Protein AF-A0A924CQG3-F1 (afdb_monomer_lite)

pLDDT: mean 84.17, std 10.49, range [43.41, 93.88]

Structure (mmCIF, N/CA/C/O backbone):
data_AF-A0A924CQG3-F1
#
_entry.id   AF-A0A924CQG3-F1
#
loop_
_atom_site.group_PDB
_atom_site.id
_atom_site.type_symbol
_atom_site.label_atom_id
_atom_site.label_alt_id
_atom_site.label_comp_id
_atom_site.label_asym_id
_atom_site.label_entity_id
_atom_site.label_seq_id
_atom_site.pdbx_PDB_ins_code
_atom_site.Cartn_x
_atom_site.Cartn_y
_atom_site.Cartn_z
_atom_site.occupancy
_atom_site.B_iso_or_equiv
_atom_site.auth_seq_id
_atom_site.auth_comp_id
_atom_site.auth_asym_id
_atom_site.auth_atom_id
_atom_site.pdbx_PDB_model_num
ATOM 1 N N . MET A 1 1 ? -28.467 -13.236 21.587 1.00 83.81 1 MET A N 1
ATOM 2 C CA . MET A 1 1 ? -27.444 -12.351 20.983 1.00 83.81 1 MET A CA 1
ATOM 3 C C . MET A 1 1 ? -27.193 -12.785 19.550 1.00 83.81 1 MET A C 1
ATOM 5 O O . MET A 1 1 ? -27.121 -13.988 19.314 1.00 83.81 1 MET A O 1
ATOM 9 N N . ARG A 1 2 ? -27.100 -11.845 18.598 1.00 92.31 2 ARG A N 1
ATOM 10 C CA . ARG A 1 2 ? -26.815 -12.171 17.189 1.00 92.31 2 ARG A CA 1
ATOM 11 C C . ARG A 1 2 ? -25.398 -12.755 17.022 1.00 92.31 2 ARG A C 1
ATOM 13 O O . ARG A 1 2 ? -24.483 -12.271 17.689 1.00 92.31 2 ARG A O 1
ATOM 20 N N . PRO A 1 3 ? -25.168 -13.704 16.088 1.00 89.19 3 PRO A N 1
ATOM 21 C CA . PRO A 1 3 ? -23.850 -14.321 15.887 1.00 89.19 3 PRO A CA 1
ATOM 22 C C . PRO A 1 3 ? -22.728 -13.323 15.577 1.00 89.19 3 PRO A C 1
ATOM 24 O O . PRO A 1 3 ? -21.630 -13.453 16.104 1.00 89.19 3 PRO A O 1
ATOM 27 N N . LYS A 1 4 ? -23.011 -12.288 14.773 1.00 91.25 4 LYS A N 1
ATOM 28 C CA . LYS A 1 4 ? -22.031 -11.238 14.438 1.00 91.25 4 LYS A CA 1
ATOM 29 C C . LYS A 1 4 ? -21.617 -10.411 15.661 1.00 91.25 4 LYS A C 1
ATOM 31 O O . LYS A 1 4 ? -20.438 -10.132 15.833 1.00 91.25 4 LYS A O 1
ATOM 36 N N . VAL A 1 5 ? -22.580 -10.073 16.523 1.00 91.00 5 VAL A N 1
ATOM 37 C CA . VAL A 1 5 ? -22.341 -9.325 17.769 1.00 91.00 5 VAL A CA 1
ATOM 38 C C . VAL A 1 5 ? -21.533 -10.173 18.748 1.00 91.00 5 VAL A C 1
ATOM 40 O O . VAL A 1 5 ? -20.594 -9.676 19.357 1.00 91.00 5 VAL A O 1
ATOM 43 N N . PHE A 1 6 ? -21.858 -11.464 18.862 1.00 91.88 6 PHE A N 1
ATOM 44 C CA . PHE A 1 6 ? -21.128 -12.385 19.730 1.00 91.88 6 PHE A CA 1
ATOM 45 C C . PHE A 1 6 ? -19.679 -12.592 19.268 1.00 91.88 6 PHE A C 1
ATOM 47 O O . PHE A 1 6 ? -18.765 -12.443 20.071 1.00 91.88 6 PHE A O 1
ATOM 54 N N . ALA A 1 7 ? -19.457 -12.834 17.972 1.00 91.31 7 ALA A N 1
ATOM 55 C CA . ALA A 1 7 ? -18.110 -12.963 17.413 1.00 91.31 7 ALA A CA 1
ATOM 56 C C . ALA A 1 7 ? -17.271 -11.694 17.647 1.00 91.31 7 ALA A C 1
ATOM 58 O O . ALA A 1 7 ? -16.108 -11.779 18.041 1.00 91.31 7 ALA A O 1
ATOM 59 N N . LYS A 1 8 ? -17.874 -10.507 17.475 1.00 92.31 8 LYS A N 1
ATOM 60 C CA . LYS A 1 8 ? -17.199 -9.239 17.775 1.00 92.31 8 LYS A CA 1
ATOM 61 C C . LYS A 1 8 ? -16.905 -9.081 19.267 1.00 92.31 8 LYS A C 1
ATOM 63 O O . LYS A 1 8 ? -15.821 -8.639 19.630 1.00 92.31 8 LYS A O 1
ATOM 68 N N . LEU A 1 9 ? -17.840 -9.453 20.139 1.00 92.56 9 LEU A N 1
ATOM 69 C CA . LEU A 1 9 ? -17.634 -9.426 21.586 1.00 92.56 9 LEU A CA 1
ATOM 70 C C . LEU A 1 9 ? -16.448 -10.311 21.993 1.00 92.56 9 LEU A C 1
ATOM 72 O O . LEU A 1 9 ? -15.605 -9.862 22.762 1.00 92.56 9 LEU A O 1
ATOM 76 N N . GLU A 1 10 ? -16.338 -11.527 21.458 1.00 93.06 10 GLU A N 1
ATOM 77 C CA . GLU A 1 10 ? -15.193 -12.409 21.722 1.00 93.06 10 GLU A CA 1
ATOM 78 C C . GLU A 1 10 ? -13.864 -11.792 21.261 1.00 93.06 10 GLU A C 1
ATOM 80 O O . GLU A 1 10 ? -12.894 -11.789 22.023 1.00 93.06 10 GLU A O 1
ATOM 85 N N . GLU A 1 11 ? -13.832 -11.208 20.058 1.00 92.69 11 GLU A N 1
ATOM 86 C CA . GLU A 1 11 ? -12.664 -10.491 19.528 1.00 92.69 11 GLU A CA 1
ATOM 87 C C . GLU A 1 11 ? -12.242 -9.343 20.463 1.00 92.69 11 GLU A C 1
ATOM 89 O O . GLU A 1 11 ? -11.073 -9.226 20.840 1.00 92.69 11 GLU A O 1
ATOM 94 N N . LEU A 1 12 ? -13.201 -8.520 20.892 1.00 91.94 12 LEU A N 1
ATOM 95 C CA . LEU A 1 12 ? -12.948 -7.378 21.768 1.00 91.94 12 LEU A CA 1
ATOM 96 C C . LEU A 1 12 ? -12.507 -7.818 23.167 1.00 91.94 12 LEU A C 1
ATOM 98 O O . LEU A 1 12 ? -11.634 -7.187 23.754 1.00 91.94 12 LEU A O 1
ATOM 102 N N . ILE A 1 13 ? -13.031 -8.920 23.705 1.00 92.75 13 ILE A N 1
ATOM 103 C CA . ILE A 1 13 ? -12.566 -9.472 24.986 1.00 92.75 13 ILE A CA 1
ATOM 104 C C . ILE A 1 13 ? -11.106 -9.933 24.889 1.00 92.75 13 ILE A C 1
ATOM 106 O O . ILE A 1 13 ? -10.335 -9.725 25.830 1.00 92.75 13 ILE A O 1
ATOM 110 N N . GLN A 1 14 ? -10.694 -10.529 23.768 1.00 91.06 14 GLN A N 1
ATOM 111 C CA . GLN A 1 14 ? -9.291 -10.888 23.551 1.00 91.06 14 GLN A CA 1
ATOM 112 C C . GLN A 1 14 ? -8.402 -9.643 23.442 1.00 91.06 14 GLN A C 1
ATOM 114 O O . GLN A 1 14 ? -7.380 -9.563 24.123 1.00 91.06 14 GLN A O 1
ATOM 119 N N . GLN A 1 15 ? -8.815 -8.641 22.662 1.00 87.25 15 GLN A N 1
ATOM 120 C CA . GLN A 1 15 ? -8.089 -7.372 22.533 1.00 87.25 15 GLN A CA 1
ATOM 121 C C . GLN A 1 15 ? -7.980 -6.635 23.871 1.00 87.25 15 GLN A C 1
ATOM 123 O O . GLN A 1 15 ? -6.901 -6.160 24.224 1.00 87.25 15 GLN A O 1
ATOM 128 N N . LYS A 1 16 ? -9.057 -6.629 24.665 1.00 89.44 16 LYS A N 1
ATOM 129 C CA . LYS A 1 16 ? -9.077 -6.091 26.028 1.00 89.44 16 LYS A CA 1
ATOM 130 C C . LYS A 1 16 ? -7.994 -6.735 26.893 1.00 89.44 16 LYS A C 1
ATOM 132 O O . LYS A 1 16 ? -7.266 -6.026 27.579 1.00 89.44 16 LYS A O 1
ATOM 137 N N . ARG A 1 17 ? -7.860 -8.066 26.852 1.00 88.25 17 ARG A N 1
ATOM 138 C CA . ARG A 1 17 ? -6.835 -8.794 27.624 1.00 88.25 17 ARG A CA 1
ATOM 139 C C . ARG A 1 17 ? -5.414 -8.472 27.170 1.00 88.25 17 ARG A C 1
ATOM 141 O O . ARG A 1 17 ? -4.526 -8.410 28.009 1.00 88.25 17 ARG A O 1
ATOM 148 N N . LEU A 1 18 ? -5.207 -8.277 25.870 1.00 85.94 18 LEU A N 1
ATOM 149 C CA . LEU A 1 18 ? -3.892 -7.970 25.305 1.00 85.94 18 LEU A CA 1
ATOM 150 C C . LEU A 1 18 ? -3.448 -6.532 25.596 1.00 85.94 18 LEU A C 1
ATOM 152 O O . LEU A 1 18 ? -2.275 -6.303 25.869 1.00 85.94 18 LEU A O 1
ATOM 156 N N . MET A 1 19 ? -4.376 -5.577 25.533 1.00 83.06 19 MET A N 1
ATOM 157 C CA . MET A 1 19 ? -4.071 -4.143 25.613 1.00 83.06 19 MET A CA 1
ATOM 158 C C . MET A 1 19 ? -4.431 -3.504 26.962 1.00 83.06 19 MET A C 1
ATOM 160 O O . MET A 1 19 ? -4.136 -2.335 27.183 1.00 83.06 19 MET A O 1
ATOM 164 N N . GLY A 1 20 ? -5.039 -4.256 27.885 1.00 83.12 20 GLY A N 1
ATOM 165 C CA . GLY A 1 20 ? -5.374 -3.773 29.228 1.00 83.12 20 GLY A CA 1
ATOM 166 C C . GLY A 1 20 ? -6.547 -2.786 29.276 1.00 83.12 20 GLY A C 1
ATOM 167 O O . GLY A 1 20 ? -6.631 -1.996 30.215 1.00 83.12 20 GLY A O 1
ATOM 168 N N . HIS A 1 21 ? -7.445 -2.819 28.287 1.00 87.00 21 HIS A N 1
ATOM 169 C CA . HIS A 1 21 ? -8.618 -1.937 28.232 1.00 87.00 21 HIS A CA 1
ATOM 170 C C . HIS A 1 21 ? -9.632 -2.224 29.348 1.00 87.00 21 HIS A C 1
ATOM 172 O O . HIS A 1 21 ? -9.712 -3.339 29.880 1.00 87.00 21 HIS A O 1
ATOM 178 N N . ARG A 1 22 ? -10.462 -1.231 29.686 1.00 89.56 22 ARG A N 1
ATOM 179 C CA . ARG A 1 22 ? -11.573 -1.403 30.637 1.00 89.56 22 ARG A CA 1
ATOM 180 C C . ARG A 1 22 ? -12.811 -2.008 29.971 1.00 89.56 22 ARG A C 1
ATOM 182 O O . ARG A 1 22 ? -12.894 -2.150 28.755 1.00 89.56 22 ARG A O 1
ATOM 189 N N . ASP A 1 23 ? -13.795 -2.390 30.781 1.00 91.50 23 ASP A N 1
ATOM 190 C CA . ASP A 1 23 ? -15.058 -2.962 30.293 1.00 91.50 23 ASP A CA 1
ATOM 191 C C . ASP A 1 23 ? -15.853 -1.980 29.423 1.00 91.50 23 ASP A C 1
ATOM 193 O O . ASP A 1 23 ? -16.439 -2.380 28.415 1.00 91.50 23 ASP A O 1
ATOM 197 N N . GLY A 1 24 ? -15.812 -0.687 29.760 1.00 89.88 24 GLY A N 1
ATOM 198 C CA . GLY A 1 24 ? -16.448 0.371 28.975 1.00 89.88 24 GLY A CA 1
ATOM 199 C C . GLY A 1 24 ? -15.943 0.460 27.540 1.00 89.88 24 GLY A C 1
ATOM 200 O O . GLY A 1 24 ? -16.718 0.777 26.646 1.00 89.88 24 GLY A O 1
ATOM 201 N N . TRP A 1 25 ? -14.684 0.097 27.283 1.00 92.00 25 TRP A N 1
ATOM 202 C CA . TRP A 1 25 ? -14.139 0.041 25.928 1.00 92.00 25 TRP A CA 1
ATOM 203 C C . TRP A 1 25 ? -14.834 -1.007 25.059 1.00 92.00 25 TRP A C 1
ATOM 205 O O . TRP A 1 25 ? -15.243 -0.714 23.939 1.00 92.00 25 TRP A O 1
ATOM 215 N N . VAL A 1 26 ? -15.035 -2.215 25.596 1.00 92.00 26 VAL A N 1
ATOM 216 C CA . VAL A 1 26 ? -15.729 -3.301 24.885 1.00 92.00 26 VAL A CA 1
ATOM 217 C C . VAL A 1 26 ? -17.169 -2.895 24.575 1.00 92.00 26 VAL A C 1
ATOM 219 O O . VAL A 1 26 ? -17.649 -3.094 23.459 1.00 92.00 26 VAL A O 1
ATOM 222 N N . TYR A 1 27 ? -17.843 -2.282 25.551 1.00 93.44 27 TYR A N 1
ATOM 223 C CA . TYR A 1 27 ? -19.188 -1.739 25.382 1.00 93.44 27 TYR A CA 1
ATOM 224 C C . TYR A 1 27 ? -19.243 -0.642 24.309 1.00 93.44 27 TYR A C 1
ATOM 226 O O . TYR A 1 27 ? -20.064 -0.723 23.397 1.00 93.44 27 TYR A O 1
ATOM 234 N N . GLY A 1 28 ? -18.348 0.344 24.375 1.00 90.50 28 GLY A N 1
ATOM 235 C CA . GLY A 1 28 ? -18.304 1.463 23.439 1.00 90.50 28 GLY A CA 1
ATOM 236 C C . GLY A 1 28 ? -18.015 1.043 22.000 1.00 90.50 28 GLY A C 1
ATOM 237 O O . GLY A 1 28 ? -18.691 1.501 21.079 1.00 90.50 28 GLY A O 1
ATOM 238 N N . MET A 1 29 ? -17.081 0.108 21.805 1.00 90.12 29 MET A N 1
ATOM 239 C CA . MET A 1 29 ? -16.778 -0.461 20.489 1.00 90.12 29 MET A CA 1
ATOM 240 C C . MET A 1 29 ? -17.981 -1.207 19.899 1.00 90.12 29 MET A C 1
ATOM 242 O O . MET A 1 29 ? -18.315 -1.001 18.734 1.00 90.12 29 MET A O 1
ATOM 246 N N . LEU A 1 30 ? -18.682 -2.023 20.697 1.00 91.81 30 LEU A N 1
AT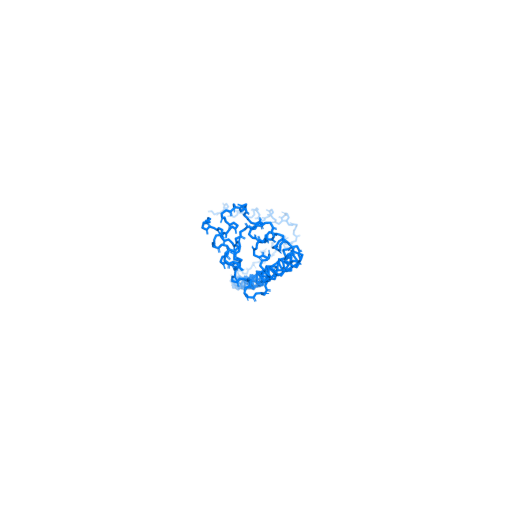OM 247 C CA . LEU A 1 30 ? -19.876 -2.737 20.226 1.00 91.81 30 LEU A CA 1
ATOM 248 C C . LEU A 1 30 ? -21.045 -1.802 19.930 1.00 91.81 30 LEU A C 1
ATOM 250 O O . LEU A 1 30 ? -21.735 -2.005 18.937 1.00 91.81 30 LEU A O 1
ATOM 254 N N . LYS A 1 31 ? -21.248 -0.776 20.759 1.00 90.69 31 LYS A N 1
ATOM 255 C CA . LYS A 1 31 ? -22.279 0.249 20.561 1.00 90.69 31 LYS A CA 1
ATOM 256 C C . LYS A 1 31 ? -22.020 1.092 19.308 1.00 90.69 31 LYS A C 1
ATOM 258 O O . LYS A 1 31 ? -22.967 1.512 18.654 1.00 90.69 31 LYS A O 1
ATOM 263 N N . GLY A 1 32 ? -20.753 1.350 18.977 1.00 85.88 32 GLY A N 1
ATOM 264 C CA . GLY A 1 32 ? -20.372 2.089 17.772 1.00 85.88 32 GLY A CA 1
ATOM 265 C C . GLY A 1 32 ? -20.568 1.302 16.472 1.00 85.88 32 GLY A C 1
ATOM 266 O O . GLY A 1 32 ? -20.791 1.908 15.428 1.00 85.88 32 GLY A O 1
ATOM 267 N N . GLU A 1 33 ? -20.491 -0.030 16.527 1.00 88.69 33 GLU A N 1
ATOM 268 C CA . GLU A 1 33 ? -20.594 -0.905 15.350 1.00 88.69 33 GLU A CA 1
ATOM 269 C C . GLU A 1 33 ? -21.996 -1.517 15.170 1.00 88.69 33 GLU A C 1
ATOM 271 O O . GLU A 1 33 ? -22.413 -1.794 14.045 1.00 88.69 33 GLU A O 1
ATOM 276 N N . PHE A 1 34 ? -22.748 -1.706 16.258 1.00 90.50 34 PHE A N 1
ATOM 277 C CA . PHE A 1 34 ? -24.060 -2.349 16.246 1.00 90.50 34 PHE A CA 1
ATOM 278 C C . PHE A 1 34 ? -25.092 -1.569 17.064 1.00 90.50 34 PHE A C 1
ATOM 280 O O . PHE A 1 34 ? -24.840 -1.159 18.194 1.00 90.50 34 PHE A O 1
ATOM 287 N N . GLU A 1 35 ? -26.321 -1.491 16.552 1.00 90.50 35 GLU A N 1
ATOM 288 C CA . GLU A 1 35 ? -27.487 -1.154 17.374 1.00 90.50 35 GLU A CA 1
ATOM 289 C C . GLU A 1 35 ? -27.811 -2.346 18.289 1.00 90.50 35 GLU A C 1
ATOM 291 O O . GLU A 1 35 ? -28.389 -3.346 17.848 1.00 90.50 35 GLU A O 1
ATOM 296 N N . LEU A 1 36 ? -27.358 -2.283 19.545 1.00 90.06 36 LEU A N 1
ATOM 297 C CA . LEU A 1 36 ? -27.493 -3.361 20.527 1.00 90.06 36 LEU A CA 1
ATOM 298 C C . LEU A 1 36 ? -28.906 -3.407 21.122 1.00 90.06 36 LEU A C 1
ATOM 300 O O . LEU A 1 36 ? -29.421 -2.415 21.633 1.00 90.06 36 LEU A O 1
ATOM 304 N N . THR A 1 37 ? -29.515 -4.591 21.115 1.00 91.50 37 THR A N 1
ATOM 305 C CA . THR A 1 37 ? -30.799 -4.842 21.794 1.00 91.50 37 THR A CA 1
ATOM 306 C C . THR A 1 37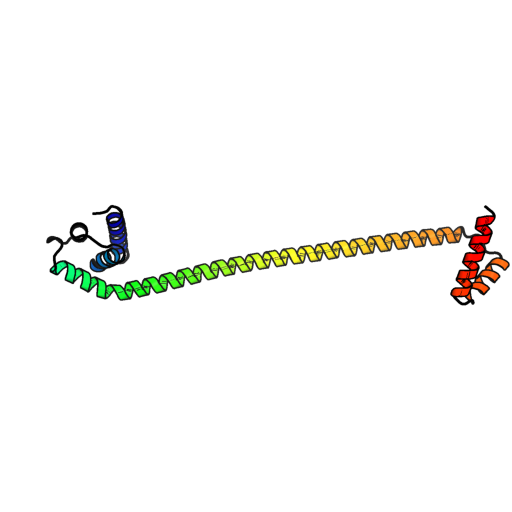 ? -30.611 -5.065 23.301 1.00 91.50 37 THR A C 1
ATOM 308 O O . THR A 1 37 ? -29.517 -5.394 23.759 1.00 91.50 37 THR A O 1
ATOM 311 N N . SER A 1 38 ? -31.682 -4.949 24.096 1.00 88.31 38 SER A N 1
ATOM 312 C CA . SER A 1 38 ? -31.621 -5.163 25.557 1.00 88.31 38 SER A CA 1
ATOM 313 C C . SER A 1 38 ? -31.105 -6.562 25.947 1.00 88.31 38 SER A C 1
ATOM 315 O O . SER A 1 38 ? -30.307 -6.701 26.879 1.00 88.31 38 SER A O 1
ATOM 317 N N . ASP A 1 39 ? -31.468 -7.594 25.181 1.00 89.62 39 ASP A N 1
ATOM 318 C CA . ASP A 1 39 ? -30.971 -8.963 25.378 1.00 89.62 39 ASP A CA 1
ATOM 319 C C . ASP A 1 39 ? -29.470 -9.083 25.085 1.00 89.62 39 ASP A C 1
ATOM 321 O O . ASP A 1 39 ? -28.743 -9.831 25.745 1.00 89.62 39 ASP A O 1
ATOM 325 N N . GLU A 1 40 ? -28.983 -8.343 24.087 1.00 91.19 40 GLU A N 1
ATOM 326 C CA . GLU A 1 40 ? -27.567 -8.305 23.721 1.00 91.19 40 GLU A CA 1
ATOM 327 C C . GLU A 1 40 ? -26.744 -7.546 24.751 1.00 91.19 40 GLU A C 1
ATOM 329 O O . GLU A 1 40 ? -25.676 -8.020 25.133 1.00 91.19 40 GLU A O 1
ATOM 334 N N . LEU A 1 41 ? -27.272 -6.436 25.265 1.00 92.00 41 LEU A N 1
ATOM 335 C CA . LEU A 1 41 ? -26.679 -5.717 26.384 1.00 92.00 41 LEU A CA 1
ATOM 336 C C . LEU A 1 41 ? -26.594 -6.631 27.605 1.00 92.00 41 LEU A C 1
ATOM 338 O O . LEU A 1 41 ? -25.516 -6.798 28.161 1.00 92.00 41 LEU A O 1
ATOM 342 N N . THR A 1 42 ? -27.674 -7.333 27.949 1.00 90.75 42 THR A N 1
ATOM 343 C CA . THR A 1 42 ? -27.691 -8.300 29.057 1.00 90.75 42 THR A CA 1
ATOM 344 C C . THR A 1 42 ? -26.665 -9.425 28.874 1.00 90.75 42 THR A C 1
ATOM 346 O O . THR A 1 42 ? -26.016 -9.840 29.837 1.00 90.75 42 THR A O 1
ATOM 349 N N . GLY A 1 43 ? -26.484 -9.918 27.646 1.00 90.25 43 GLY A N 1
ATOM 350 C CA . GLY A 1 43 ? -25.437 -10.888 27.319 1.00 90.25 43 GLY A CA 1
ATOM 351 C C . GLY A 1 43 ? -24.028 -10.316 27.493 1.00 90.25 43 GLY A C 1
ATOM 352 O O . GLY A 1 43 ? -23.179 -10.960 28.106 1.00 90.25 43 GLY A O 1
ATOM 353 N N . LEU A 1 44 ? -23.800 -9.087 27.027 1.00 93.06 44 LEU A N 1
ATOM 354 C CA . LEU A 1 44 ? -22.531 -8.375 27.154 1.00 93.06 44 LEU A CA 1
ATOM 355 C C . LEU A 1 44 ? -22.116 -8.211 28.618 1.00 93.06 44 LEU A C 1
ATOM 357 O O . LEU A 1 44 ? -21.022 -8.628 28.990 1.00 93.06 44 LEU A O 1
ATOM 361 N N . VAL A 1 45 ? -22.990 -7.682 29.477 1.00 93.56 45 VAL A N 1
ATOM 362 C CA . VAL A 1 45 ? -22.647 -7.471 30.896 1.00 93.56 45 VAL A CA 1
ATOM 363 C C . VAL A 1 45 ? -22.361 -8.775 31.632 1.00 93.56 45 VAL A C 1
ATOM 365 O O . VAL A 1 45 ? -21.482 -8.799 32.491 1.00 93.56 45 VAL A O 1
ATOM 368 N N . LYS A 1 46 ? -23.042 -9.872 31.277 1.00 91.19 46 LYS A N 1
ATOM 369 C CA . LYS A 1 46 ? -22.730 -11.201 31.824 1.00 91.19 46 LYS A CA 1
ATOM 370 C C . LYS A 1 46 ? -21.319 -11.649 31.444 1.00 91.19 46 LYS A C 1
ATOM 372 O O . LYS A 1 46 ? -20.592 -12.121 32.311 1.00 91.19 46 LYS A O 1
ATOM 377 N N . VAL A 1 47 ? -20.923 -11.469 30.181 1.00 91.06 47 VAL A N 1
ATOM 378 C CA . VAL A 1 47 ? -19.567 -11.799 29.700 1.00 91.06 47 VAL A CA 1
ATOM 379 C C . VAL A 1 47 ? -18.506 -10.916 30.366 1.00 91.06 47 VAL A C 1
ATOM 381 O O . VAL A 1 47 ? -17.428 -11.402 30.700 1.00 91.06 47 VAL A O 1
ATOM 384 N N . LEU A 1 48 ? -18.826 -9.647 30.623 1.00 89.38 48 LEU A N 1
ATOM 385 C CA . LEU A 1 48 ? -17.958 -8.711 31.348 1.00 89.38 48 LEU A CA 1
ATOM 386 C C . LEU A 1 48 ? -17.935 -8.958 32.874 1.00 89.38 48 LEU A C 1
ATOM 388 O O . LEU A 1 48 ? -17.141 -8.347 33.580 1.00 89.38 48 LEU A O 1
ATOM 392 N N . GLY A 1 49 ? -18.763 -9.871 33.399 1.00 90.19 49 GLY A N 1
ATOM 393 C CA . GLY A 1 49 ? -18.746 -10.293 34.806 1.00 90.19 49 GLY A CA 1
ATOM 394 C C . GLY A 1 49 ? -19.674 -9.515 35.749 1.00 90.19 49 GLY A C 1
ATOM 395 O O . GLY A 1 49 ? -19.593 -9.684 36.969 1.00 90.19 49 GLY A O 1
ATOM 396 N N . PHE A 1 50 ? -20.585 -8.689 35.229 1.00 90.50 50 PHE A 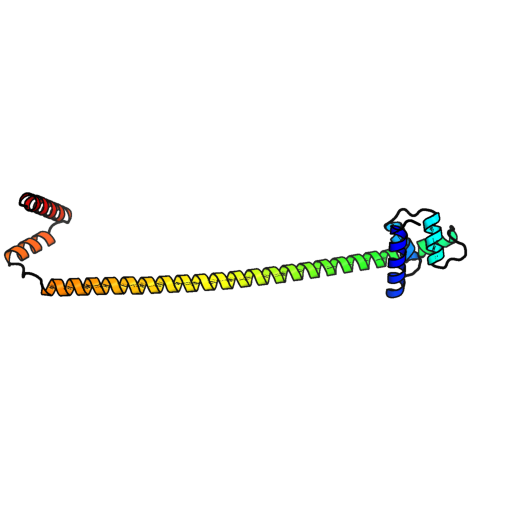N 1
ATOM 397 C CA . PHE A 1 50 ? -21.556 -7.959 36.047 1.00 90.50 50 PHE A CA 1
ATOM 398 C C . PHE A 1 50 ? -22.681 -8.883 36.532 1.00 90.50 50 PHE A C 1
ATOM 400 O O . PHE A 1 50 ? -23.446 -9.446 35.748 1.00 90.50 50 PHE A O 1
ATOM 407 N N . LYS A 1 51 ? -22.821 -9.002 37.857 1.00 85.25 51 LYS A N 1
ATOM 408 C CA . LYS A 1 51 ? -23.770 -9.931 38.502 1.00 85.25 51 LYS A CA 1
ATOM 409 C C . LYS A 1 51 ? -25.237 -9.495 38.421 1.00 85.25 51 LYS A C 1
ATOM 411 O O . LYS A 1 51 ? -26.119 -10.343 38.442 1.00 85.25 51 LYS A O 1
ATOM 416 N N . LEU A 1 52 ? -25.494 -8.189 38.341 1.00 81.88 52 LEU A N 1
ATOM 417 C CA . LEU A 1 52 ? -26.842 -7.603 38.385 1.00 81.88 52 LEU A CA 1
ATOM 418 C C . LEU A 1 52 ? -27.494 -7.450 36.999 1.00 81.88 52 LEU A C 1
ATOM 420 O O . LEU A 1 52 ? -28.566 -6.859 36.893 1.00 81.88 52 LEU A O 1
ATOM 424 N N . GLY A 1 53 ? -26.860 -7.963 35.940 1.00 86.50 53 GLY A N 1
ATOM 425 C CA . GLY A 1 53 ? -27.345 -7.801 34.569 1.00 86.50 53 GLY A CA 1
ATOM 426 C C . GLY A 1 53 ? -27.310 -6.347 34.086 1.00 86.50 53 GLY A C 1
ATOM 427 O O . GLY A 1 53 ? -26.635 -5.499 34.672 1.00 86.50 53 GLY A O 1
ATOM 428 N N . TRP A 1 54 ? -28.010 -6.072 32.983 1.00 92.44 54 TRP A N 1
ATOM 429 C CA . TRP A 1 54 ? -28.058 -4.733 32.396 1.00 92.44 54 TRP A CA 1
ATOM 430 C C . TRP A 1 54 ? -29.002 -3.837 33.198 1.00 92.44 54 TRP A C 1
ATOM 432 O O . TRP A 1 54 ? -30.176 -4.158 33.369 1.00 92.44 54 TRP A O 1
ATOM 442 N N . ASN A 1 55 ? -28.484 -2.719 33.702 1.00 92.00 55 ASN A N 1
ATOM 443 C CA . ASN A 1 55 ? -29.245 -1.700 34.419 1.00 92.00 55 ASN A CA 1
ATOM 444 C C . ASN A 1 55 ? -28.565 -0.330 34.268 1.00 92.00 55 ASN A C 1
ATOM 446 O O . ASN A 1 55 ? -27.408 -0.252 33.854 1.00 92.00 55 ASN A O 1
ATOM 450 N N . SER A 1 56 ? -29.268 0.739 34.650 1.00 90.44 56 SER A N 1
ATOM 451 C CA . SER A 1 56 ? -28.792 2.124 34.511 1.00 90.44 56 SER A CA 1
ATOM 452 C C . SER A 1 56 ? -27.477 2.407 35.246 1.00 90.44 56 SER A C 1
ATOM 454 O O . SER A 1 56 ? -26.680 3.225 34.795 1.00 90.44 56 SER A O 1
ATOM 456 N N . GLY A 1 57 ? -27.217 1.719 36.362 1.00 91.31 57 GLY A N 1
ATOM 457 C CA . GLY A 1 57 ? -25.952 1.833 37.085 1.00 91.31 57 GLY A CA 1
ATOM 458 C C . GLY A 1 57 ? -24.785 1.264 36.282 1.00 91.31 57 GLY A C 1
ATOM 459 O O . GLY A 1 57 ? -23.742 1.905 36.169 1.00 91.31 57 GLY A O 1
ATOM 460 N N . VAL A 1 58 ? -24.967 0.084 35.685 1.00 91.75 58 VAL A N 1
ATOM 461 C CA . VAL A 1 58 ? -23.933 -0.539 34.852 1.00 91.75 58 VAL A CA 1
ATOM 462 C C . VAL A 1 58 ? -23.724 0.226 33.549 1.00 91.75 58 VAL A C 1
ATOM 464 O O . VAL A 1 58 ? -22.581 0.449 33.158 1.00 91.75 58 VAL A O 1
ATOM 467 N N . GLU A 1 59 ? -24.802 0.684 32.917 1.00 92.62 59 GLU A N 1
ATOM 468 C CA . GLU A 1 59 ? -24.729 1.546 31.736 1.00 92.62 59 GLU A CA 1
ATOM 469 C C . GLU A 1 59 ? -23.885 2.791 32.013 1.00 92.62 59 GLU A C 1
ATOM 471 O O . GLU A 1 59 ? -22.952 3.080 31.268 1.00 92.62 59 GLU A O 1
ATOM 476 N N . LYS A 1 60 ? -24.143 3.476 33.133 1.00 93.31 60 LYS A N 1
ATOM 477 C CA . LYS A 1 60 ? -23.385 4.663 33.528 1.00 93.31 60 LYS A CA 1
ATOM 478 C C . LYS A 1 60 ? -21.896 4.366 33.722 1.00 93.31 60 LYS A C 1
ATOM 480 O O . LYS A 1 60 ? -21.066 5.108 33.211 1.00 93.31 60 LYS A O 1
ATOM 485 N N . ILE A 1 61 ? -21.554 3.266 34.399 1.00 92.75 61 ILE A N 1
ATOM 486 C CA . ILE A 1 61 ? -20.154 2.854 34.605 1.00 92.75 61 ILE A CA 1
ATOM 487 C C . ILE A 1 61 ? -19.453 2.597 33.266 1.00 92.75 61 ILE A C 1
ATOM 489 O O . ILE A 1 61 ? -18.323 3.040 33.061 1.00 92.75 61 ILE A O 1
ATOM 493 N N . LEU A 1 62 ? -20.105 1.865 32.360 1.00 92.81 62 LEU A N 1
ATOM 494 C CA . LEU A 1 62 ? -19.530 1.519 31.062 1.00 92.81 62 LEU A CA 1
ATOM 495 C C . LEU A 1 62 ? -19.395 2.747 30.159 1.00 92.81 62 LEU A C 1
ATOM 497 O O . LEU A 1 62 ? -18.378 2.890 29.486 1.00 92.81 62 LEU A O 1
ATOM 501 N N . GLU A 1 63 ? -20.375 3.650 30.177 1.00 92.31 63 GLU A N 1
ATOM 502 C CA . GLU A 1 63 ? -20.332 4.893 29.410 1.00 92.31 63 GLU A CA 1
ATOM 503 C C . GLU A 1 63 ? -19.242 5.836 29.938 1.00 92.31 63 GLU A C 1
ATOM 505 O O . GLU A 1 63 ? -18.461 6.356 29.151 1.00 92.31 63 GLU A O 1
ATOM 510 N N . GLU A 1 64 ? -19.100 6.001 31.257 1.00 92.12 64 GLU A N 1
ATOM 511 C CA . GLU A 1 64 ? -18.022 6.809 31.849 1.00 92.12 64 GLU A CA 1
ATOM 512 C C . GLU A 1 64 ? -16.635 6.263 31.484 1.00 92.12 64 GLU A C 1
ATOM 514 O O . GLU A 1 64 ? -15.747 7.013 31.076 1.00 92.12 64 GLU A O 1
ATOM 519 N N . GLN A 1 65 ? -16.449 4.944 31.581 1.00 91.38 65 GLN A N 1
ATOM 520 C CA . GLN A 1 65 ? -15.210 4.293 31.155 1.00 91.38 65 GLN A CA 1
ATOM 521 C C . GLN A 1 65 ? -14.955 4.468 29.654 1.00 91.38 65 GLN A C 1
ATOM 523 O O . GLN A 1 65 ? -13.817 4.708 29.254 1.00 91.38 65 GLN A O 1
ATOM 528 N N . TRP A 1 66 ? -15.999 4.371 28.827 1.00 91.44 66 TRP A N 1
ATOM 529 C CA . TRP A 1 66 ? -15.886 4.571 27.387 1.00 91.44 66 TRP A CA 1
ATOM 530 C C . TRP A 1 66 ? -15.488 5.999 27.031 1.00 91.44 66 TRP A C 1
ATOM 532 O O . TRP A 1 66 ? -14.595 6.187 26.214 1.00 91.44 66 TRP A O 1
ATOM 542 N N . GLN A 1 67 ? -16.101 7.005 27.654 1.00 87.94 67 GLN A N 1
ATOM 543 C CA . GLN A 1 67 ? -15.775 8.408 27.390 1.00 87.94 67 GLN A CA 1
ATOM 544 C C . GLN A 1 67 ? -14.303 8.710 27.694 1.00 87.94 67 GLN A C 1
ATOM 546 O O . GLN A 1 67 ? -13.642 9.385 26.909 1.00 87.94 67 GLN A O 1
ATOM 551 N N . LEU A 1 68 ? -13.764 8.142 28.778 1.00 85.62 68 LEU A N 1
ATOM 552 C CA . LEU A 1 68 ? -12.350 8.290 29.131 1.00 85.62 68 LEU A CA 1
ATOM 553 C C . LEU A 1 68 ? -11.401 7.619 28.122 1.00 85.62 68 LEU A C 1
ATOM 555 O O . LEU A 1 68 ? -10.301 8.118 27.899 1.00 85.62 68 LEU A O 1
ATOM 559 N N . GLU A 1 69 ? -11.802 6.501 27.511 1.00 83.62 69 GLU A N 1
ATOM 560 C CA . GLU A 1 69 ? -10.965 5.767 26.548 1.00 83.62 69 GLU A CA 1
ATOM 561 C C . GLU A 1 69 ? -11.209 6.159 25.082 1.00 83.62 69 GLU A C 1
ATOM 563 O O . GLU A 1 69 ? -10.341 5.935 24.241 1.00 83.62 69 GLU A O 1
ATOM 568 N N . SER A 1 70 ? -12.346 6.781 24.760 1.00 82.88 70 SER A N 1
ATOM 569 C CA . SER A 1 70 ? -12.743 7.159 23.396 1.00 82.88 70 SER A CA 1
ATOM 570 C C . SER A 1 70 ? -11.670 8.002 22.709 1.00 82.88 70 SER A C 1
ATOM 572 O O . SER A 1 70 ? -11.326 7.759 21.550 1.00 82.88 70 SER A O 1
ATOM 574 N N . ASP A 1 71 ? -11.117 8.981 23.422 1.00 78.88 71 ASP A N 1
ATOM 575 C CA . ASP A 1 71 ? -10.139 9.902 22.843 1.00 78.88 71 ASP A CA 1
ATOM 576 C C . ASP A 1 71 ? -8.795 9.214 22.601 1.00 78.88 71 ASP A C 1
ATOM 578 O O . ASP A 1 71 ? -8.184 9.399 21.546 1.00 78.88 71 ASP A O 1
ATOM 582 N N . TYR A 1 72 ? -8.391 8.326 23.512 1.00 78.25 72 TYR A N 1
ATOM 583 C CA . TYR A 1 72 ? -7.216 7.478 23.332 1.00 78.25 72 TYR A CA 1
ATOM 584 C C . TYR A 1 72 ? -7.373 6.546 22.122 1.00 78.25 72 TYR A C 1
ATOM 586 O O . TYR A 1 72 ? -6.475 6.452 21.287 1.00 78.25 72 TYR A O 1
ATOM 594 N N . VAL A 1 73 ? -8.533 5.901 21.970 1.00 78.62 73 VAL A N 1
ATOM 595 C CA . VAL A 1 73 ? -8.807 4.988 20.851 1.00 78.62 73 VAL A CA 1
ATOM 596 C C . VAL A 1 73 ? -8.798 5.722 19.515 1.00 78.62 73 VAL A C 1
ATOM 598 O O . VAL A 1 73 ? -8.203 5.227 18.557 1.00 78.62 73 VAL A O 1
ATOM 601 N N . LYS A 1 74 ? -9.407 6.911 19.438 1.00 78.88 74 LYS A N 1
ATOM 602 C CA . LYS A 1 74 ? -9.380 7.742 18.224 1.00 78.88 74 LYS A CA 1
ATOM 603 C C . LYS A 1 74 ? -7.953 8.111 17.835 1.00 78.88 74 LYS A C 1
ATOM 605 O O . LYS A 1 74 ? -7.613 8.051 16.655 1.00 78.88 74 LYS A O 1
ATOM 610 N N . GLU A 1 75 ? -7.119 8.464 18.808 1.00 80.25 75 GLU A N 1
ATOM 611 C CA . GLU A 1 75 ? -5.728 8.822 18.544 1.00 80.25 75 GLU A CA 1
ATOM 612 C C . GLU A 1 75 ? -4.909 7.609 18.088 1.00 80.25 75 GLU A C 1
ATOM 614 O O . GLU A 1 75 ? -4.232 7.668 17.063 1.00 80.25 75 GLU A O 1
ATOM 619 N N . VAL A 1 76 ? -5.053 6.460 18.753 1.00 79.56 76 VAL A N 1
ATOM 620 C CA . VAL A 1 76 ? -4.404 5.206 18.334 1.00 79.56 76 VAL A CA 1
ATOM 621 C C . VAL A 1 76 ? -4.844 4.794 16.926 1.00 79.56 76 VAL A C 1
ATOM 623 O O . VAL A 1 76 ? -4.014 4.399 16.106 1.00 79.56 76 VAL A O 1
ATOM 626 N N . GLN A 1 77 ? -6.133 4.920 16.599 1.00 80.12 77 GLN A N 1
ATOM 627 C CA . GLN A 1 77 ? -6.638 4.653 15.251 1.00 80.12 77 GLN A CA 1
ATOM 628 C C . GLN A 1 77 ? -6.022 5.597 14.215 1.00 80.12 77 GLN A C 1
ATOM 630 O O . GLN A 1 77 ? -5.600 5.127 13.159 1.00 80.12 77 GLN A O 1
ATOM 635 N N . ARG A 1 78 ? -5.910 6.899 14.512 1.00 79.44 78 ARG A N 1
ATOM 636 C CA . ARG A 1 78 ? -5.250 7.877 13.627 1.00 79.44 78 ARG A CA 1
ATOM 637 C C . ARG A 1 78 ? -3.785 7.536 13.392 1.00 79.44 78 ARG A C 1
ATOM 639 O O . ARG A 1 78 ? -3.348 7.529 12.242 1.00 79.44 78 ARG A O 1
ATOM 646 N N . VAL A 1 79 ? -3.044 7.218 14.453 1.00 81.06 79 VAL A N 1
ATOM 647 C CA . VAL A 1 79 ? -1.631 6.827 14.361 1.00 81.06 79 VAL A CA 1
ATOM 648 C C . VAL A 1 79 ? -1.482 5.564 13.516 1.00 81.06 79 VAL A C 1
ATOM 650 O O . VAL A 1 79 ? -0.695 5.551 12.573 1.00 81.06 79 VAL A O 1
ATOM 653 N N . ASN A 1 80 ? -2.289 4.532 13.773 1.00 79.00 80 ASN A N 1
ATOM 654 C CA . ASN A 1 80 ? -2.263 3.295 12.991 1.00 79.00 80 ASN A CA 1
ATOM 655 C C . ASN A 1 80 ? -2.584 3.532 11.511 1.00 79.00 80 ASN A C 1
ATOM 657 O O . ASN A 1 80 ? -1.968 2.918 10.639 1.00 79.00 80 ASN A O 1
ATOM 661 N N . LEU A 1 81 ? -3.531 4.423 11.212 1.00 82.19 81 LEU A N 1
ATOM 662 C CA . LEU A 1 81 ? -3.882 4.773 9.839 1.00 82.19 81 LEU A CA 1
ATOM 663 C C . LEU A 1 81 ? -2.728 5.503 9.142 1.00 82.19 81 LEU A C 1
ATOM 665 O O . LEU A 1 81 ? -2.392 5.175 8.007 1.00 82.19 81 LEU A O 1
ATOM 669 N N . LYS A 1 82 ? -2.070 6.432 9.846 1.00 87.06 82 LYS A N 1
ATOM 670 C CA . LYS A 1 82 ? -0.884 7.138 9.351 1.00 87.06 82 LYS A CA 1
ATOM 671 C C . LYS A 1 82 ? 0.267 6.172 9.058 1.00 87.06 82 LYS A C 1
ATOM 673 O O . LYS A 1 82 ? 0.832 6.228 7.972 1.00 87.06 82 LYS A O 1
ATOM 678 N N . VAL A 1 83 ? 0.546 5.236 9.966 1.00 89.00 83 VAL A N 1
ATOM 679 C CA . VAL A 1 83 ? 1.583 4.207 9.773 1.00 89.00 83 VAL A CA 1
ATOM 680 C C . VAL A 1 83 ? 1.266 3.313 8.572 1.00 89.00 83 VAL A C 1
ATOM 682 O O . VAL A 1 83 ? 2.152 3.036 7.767 1.00 89.00 83 VAL A O 1
ATOM 685 N N . LYS A 1 84 ? 0.008 2.880 8.403 1.00 86.69 84 LYS A N 1
ATOM 686 C CA . LYS A 1 84 ? -0.401 2.092 7.226 1.00 86.69 84 LYS A CA 1
ATOM 687 C C . LYS A 1 84 ? -0.190 2.863 5.923 1.00 86.69 84 LYS A C 1
ATOM 689 O O . LYS A 1 84 ? 0.366 2.307 4.980 1.00 86.69 84 LYS A O 1
ATOM 694 N N . LEU A 1 85 ? -0.578 4.138 5.891 1.00 89.00 85 LEU A N 1
ATOM 695 C CA . LEU A 1 85 ? -0.376 5.003 4.727 1.00 89.00 85 LEU A CA 1
ATOM 696 C C . LEU A 1 85 ? 1.112 5.187 4.405 1.00 89.00 85 LEU A C 1
ATOM 698 O O . LEU A 1 85 ? 1.500 5.091 3.244 1.00 89.00 85 LEU A O 1
ATOM 702 N N . GLU A 1 86 ? 1.961 5.400 5.412 1.00 90.00 86 GLU A N 1
ATOM 703 C CA . GLU A 1 86 ? 3.414 5.505 5.225 1.00 90.00 86 GLU A CA 1
ATOM 704 C C . GLU A 1 86 ? 4.009 4.198 4.676 1.00 90.00 86 GLU A C 1
ATOM 706 O O . GLU A 1 86 ? 4.794 4.220 3.728 1.00 90.00 86 GLU A O 1
ATOM 711 N N . GLN A 1 87 ? 3.589 3.041 5.198 1.00 88.38 87 GLN A N 1
ATOM 712 C CA . GLN A 1 87 ? 4.025 1.736 4.692 1.00 88.38 87 GLN A CA 1
ATOM 713 C C . GLN A 1 87 ? 3.599 1.496 3.238 1.00 88.38 87 GLN A C 1
ATOM 715 O O . GLN A 1 87 ? 4.379 0.959 2.447 1.00 88.38 87 GLN A O 1
ATOM 720 N N . GLU A 1 88 ? 2.381 1.886 2.863 1.00 88.19 88 GLU A N 1
ATOM 721 C CA . GLU A 1 88 ? 1.918 1.806 1.476 1.00 88.19 88 GLU A CA 1
ATOM 722 C C . GLU A 1 88 ? 2.714 2.735 0.558 1.00 88.19 88 GLU A C 1
ATOM 724 O O . GLU A 1 88 ? 3.149 2.307 -0.512 1.00 88.19 88 GLU A O 1
ATOM 729 N N . GLN A 1 89 ? 2.986 3.970 0.987 1.00 90.38 89 GLN A N 1
ATOM 730 C CA . GLN A 1 89 ? 3.812 4.907 0.223 1.00 90.38 89 GLN A CA 1
ATOM 731 C C . GLN A 1 89 ? 5.227 4.366 -0.009 1.00 90.38 89 GLN A C 1
ATOM 733 O O . GLN A 1 89 ? 5.731 4.446 -1.130 1.00 90.38 89 GLN A O 1
ATOM 738 N N . ILE A 1 90 ? 5.843 3.752 1.007 1.00 90.88 90 ILE A N 1
ATOM 739 C CA . ILE A 1 90 ? 7.160 3.112 0.880 1.00 90.88 90 ILE A CA 1
ATOM 740 C C . ILE A 1 90 ? 7.112 1.974 -0.145 1.00 90.88 90 ILE A C 1
ATOM 742 O O . ILE A 1 90 ? 7.972 1.906 -1.025 1.00 90.88 90 ILE A O 1
ATOM 746 N N . LYS A 1 91 ? 6.094 1.106 -0.090 1.00 91.50 91 LYS A N 1
ATOM 747 C CA . LYS A 1 91 ? 5.934 0.010 -1.061 1.00 91.50 91 LYS A CA 1
ATOM 748 C C . LYS A 1 91 ? 5.787 0.531 -2.491 1.00 91.50 91 LYS A C 1
ATOM 750 O O . LYS A 1 91 ? 6.425 0.006 -3.403 1.00 91.50 91 LYS A O 1
ATOM 755 N N . VAL A 1 92 ? 4.983 1.576 -2.688 1.00 91.88 92 VAL A N 1
ATOM 756 C CA . VAL A 1 92 ? 4.794 2.208 -4.002 1.00 91.88 92 VAL A CA 1
ATOM 757 C C . VAL A 1 92 ? 6.097 2.835 -4.501 1.00 91.88 92 VAL A C 1
ATOM 759 O O . VAL A 1 92 ? 6.439 2.670 -5.672 1.00 91.88 92 VAL A O 1
ATOM 762 N N . ALA A 1 93 ? 6.851 3.514 -3.634 1.00 91.75 93 ALA A N 1
ATOM 763 C CA . ALA A 1 93 ? 8.142 4.099 -3.991 1.00 91.75 93 ALA A CA 1
ATOM 764 C C . ALA A 1 93 ? 9.160 3.026 -4.413 1.00 91.75 93 ALA A C 1
ATOM 766 O O . ALA A 1 93 ? 9.769 3.148 -5.474 1.00 91.75 93 ALA A O 1
ATOM 767 N N . GLN A 1 94 ? 9.269 1.934 -3.650 1.00 92.19 94 GLN A N 1
ATOM 768 C CA . GLN A 1 94 ? 10.148 0.804 -3.975 1.00 92.19 94 GLN A CA 1
ATOM 769 C C . GLN A 1 94 ? 9.765 0.107 -5.284 1.00 92.19 94 GLN A C 1
ATOM 771 O O . GLN A 1 94 ? 10.633 -0.388 -6.002 1.00 92.19 94 GLN A O 1
ATOM 776 N N . GLN A 1 95 ? 8.470 0.024 -5.602 1.00 91.12 95 GLN A N 1
ATOM 777 C CA . GLN A 1 95 ? 8.033 -0.518 -6.888 1.00 91.12 95 GLN A CA 1
ATOM 778 C C . GLN A 1 95 ? 8.433 0.414 -8.036 1.00 91.12 95 GLN A C 1
ATOM 780 O O . GLN A 1 95 ? 9.040 -0.036 -9.003 1.00 91.12 95 GLN A O 1
ATOM 785 N N . ARG A 1 96 ? 8.184 1.722 -7.897 1.00 90.94 96 ARG A N 1
ATOM 786 C CA . ARG A 1 96 ? 8.577 2.718 -8.907 1.00 90.94 96 ARG A CA 1
ATOM 787 C C . ARG A 1 96 ? 10.080 2.724 -9.168 1.00 90.94 96 ARG A C 1
ATOM 789 O O . ARG A 1 96 ? 10.495 2.876 -10.313 1.00 90.94 96 ARG A O 1
ATOM 796 N N . GLU A 1 97 ? 10.893 2.572 -8.128 1.00 93.19 97 GLU A N 1
ATOM 797 C CA . GLU A 1 97 ? 12.348 2.522 -8.266 1.00 93.19 97 GLU A CA 1
ATOM 798 C C . GLU A 1 97 ? 12.805 1.289 -9.057 1.00 93.19 97 GLU A C 1
ATOM 800 O O . GLU A 1 97 ? 13.634 1.417 -9.961 1.00 93.19 97 GLU A O 1
ATOM 805 N N . ARG A 1 98 ? 12.205 0.120 -8.795 1.00 92.38 98 ARG A N 1
ATOM 806 C CA . ARG A 1 98 ? 12.458 -1.106 -9.569 1.00 92.38 98 ARG A CA 1
ATOM 807 C C . ARG A 1 98 ? 12.073 -0.941 -11.037 1.00 92.38 98 ARG A C 1
ATOM 809 O O . ARG A 1 98 ? 12.907 -1.198 -11.904 1.00 92.38 98 ARG A O 1
ATOM 816 N N . ASP A 1 99 ? 10.880 -0.420 -11.312 1.00 92.88 99 ASP A N 1
ATOM 817 C CA . ASP A 1 99 ? 10.409 -0.186 -12.682 1.00 92.88 99 ASP A CA 1
ATOM 818 C C . ASP A 1 99 ? 11.336 0.789 -13.437 1.00 92.88 99 ASP A C 1
ATOM 820 O O . ASP A 1 99 ? 11.650 0.601 -14.615 1.00 92.88 99 ASP A O 1
ATOM 824 N N . LEU A 1 100 ? 11.815 1.843 -12.763 1.00 93.56 100 LEU A N 1
ATOM 825 C CA . LEU A 1 100 ? 12.778 2.786 -13.339 1.00 93.56 100 LEU A CA 1
ATOM 826 C C . LEU A 1 100 ? 14.132 2.128 -13.620 1.00 93.56 100 LEU A C 1
ATOM 828 O O . LEU A 1 100 ? 14.758 2.438 -14.637 1.00 93.56 100 LEU A O 1
ATOM 832 N N . GLN A 1 101 ? 14.595 1.239 -12.743 1.00 93.88 101 GLN A N 1
ATOM 833 C CA . GLN A 1 101 ? 15.852 0.524 -12.931 1.00 93.88 101 GLN A CA 1
ATOM 834 C C . GLN A 1 101 ? 15.774 -0.455 -14.110 1.00 93.88 101 GLN A C 1
ATOM 836 O O . GLN A 1 101 ? 16.716 -0.525 -14.900 1.00 93.88 101 GLN A O 1
ATOM 841 N N . GLU A 1 102 ? 14.652 -1.157 -14.279 1.00 92.50 102 GLU A N 1
ATOM 842 C CA . GLU A 1 102 ? 14.413 -2.025 -15.438 1.00 92.50 102 GLU A CA 1
ATOM 843 C C . GLU A 1 102 ? 14.391 -1.232 -16.745 1.00 92.50 102 GLU A C 1
ATOM 845 O O . GLU A 1 102 ? 15.111 -1.581 -17.680 1.00 92.50 102 GLU A O 1
ATOM 850 N N . ARG A 1 103 ? 13.673 -0.101 -16.793 1.00 91.50 103 ARG A N 1
ATOM 851 C CA . ARG A 1 103 ? 13.662 0.772 -17.981 1.00 91.50 103 ARG A CA 1
ATOM 852 C C . ARG A 1 103 ? 15.047 1.300 -18.344 1.00 91.50 103 ARG A C 1
ATOM 854 O O . ARG A 1 103 ? 15.356 1.423 -19.525 1.00 91.50 103 ARG A O 1
ATOM 861 N N . ARG A 1 104 ? 15.880 1.628 -17.349 1.00 92.50 104 ARG A N 1
ATOM 862 C CA . ARG A 1 104 ? 17.270 2.048 -17.593 1.00 92.50 104 ARG A CA 1
ATOM 863 C C . ARG A 1 104 ? 18.082 0.919 -18.217 1.00 92.50 104 ARG A C 1
ATOM 865 O O . ARG A 1 104 ? 18.696 1.147 -19.248 1.00 92.50 104 ARG A O 1
ATOM 872 N N . ARG A 1 105 ? 18.021 -0.290 -17.648 1.00 93.31 105 ARG A N 1
ATOM 873 C CA . ARG A 1 105 ? 18.723 -1.466 -18.192 1.00 93.31 105 ARG A CA 1
ATOM 874 C C . ARG A 1 105 ? 18.293 -1.774 -19.622 1.00 93.31 105 ARG A C 1
ATOM 876 O O . ARG A 1 105 ? 19.140 -2.070 -20.453 1.00 93.31 105 ARG A O 1
ATOM 883 N N . GLU A 1 106 ? 16.997 -1.688 -19.904 1.00 92.88 106 GLU A N 1
ATOM 884 C CA . GLU A 1 106 ? 16.470 -1.944 -21.243 1.00 92.88 106 GLU A CA 1
ATOM 885 C C . GLU A 1 106 ? 16.943 -0.895 -22.251 1.00 92.88 106 GLU A C 1
ATOM 887 O O . GLU A 1 106 ? 17.417 -1.233 -23.330 1.00 92.88 106 GLU A O 1
ATOM 892 N N . ARG A 1 107 ? 16.905 0.386 -21.875 1.00 92.31 107 ARG A N 1
ATOM 893 C CA . ARG A 1 107 ? 17.447 1.461 -22.710 1.00 92.31 107 ARG A CA 1
ATOM 894 C C . ARG A 1 107 ? 18.939 1.264 -22.987 1.00 92.31 107 ARG A C 1
ATOM 896 O O . ARG A 1 107 ? 19.361 1.458 -24.121 1.00 92.31 107 ARG A O 1
ATOM 903 N N . ASP A 1 108 ? 19.717 0.894 -21.974 1.00 93.62 108 ASP A N 1
ATOM 904 C CA . ASP A 1 108 ? 21.158 0.690 -22.126 1.00 93.62 108 ASP A CA 1
ATOM 905 C C . ASP A 1 108 ? 21.438 -0.496 -23.083 1.00 93.62 108 ASP A C 1
ATOM 907 O O . ASP A 1 108 ? 22.256 -0.365 -23.990 1.00 93.62 108 ASP A O 1
ATOM 911 N N . ARG A 1 109 ? 20.667 -1.596 -22.997 1.00 92.81 109 ARG A N 1
ATOM 912 C CA . ARG A 1 109 ? 20.730 -2.715 -23.965 1.00 92.81 109 ARG A CA 1
ATOM 913 C C . ARG A 1 109 ? 20.408 -2.286 -25.394 1.00 92.81 109 ARG A C 1
ATOM 915 O O . ARG A 1 109 ? 21.152 -2.624 -26.309 1.00 92.81 109 ARG A O 1
ATOM 922 N N . LEU A 1 110 ? 19.319 -1.539 -25.585 1.00 93.19 110 LEU A N 1
ATOM 923 C CA . LEU A 1 110 ? 18.917 -1.049 -26.908 1.00 93.19 110 LEU A CA 1
ATOM 924 C C . LEU A 1 110 ? 19.974 -0.116 -27.508 1.00 93.19 110 LEU A C 1
ATOM 926 O O . LEU A 1 110 ? 20.190 -0.112 -28.718 1.00 93.19 110 LEU A O 1
ATOM 930 N N . GLN A 1 111 ? 20.649 0.673 -26.670 1.00 93.00 111 GLN A N 1
ATOM 931 C CA . GLN A 1 111 ? 21.734 1.543 -27.108 1.00 93.00 111 GLN A CA 1
ATOM 932 C C . GLN A 1 111 ? 22.967 0.740 -27.547 1.00 93.00 111 GLN A C 1
ATOM 934 O O . GLN A 1 111 ? 23.563 1.062 -28.578 1.00 93.00 111 GLN A O 1
ATOM 939 N N . ASP A 1 112 ? 23.323 -0.313 -26.809 1.00 93.25 112 ASP A N 1
ATOM 940 C CA . ASP A 1 112 ? 24.415 -1.218 -27.178 1.00 93.25 112 ASP A CA 1
ATOM 941 C C . ASP A 1 112 ? 24.109 -1.981 -28.477 1.00 93.25 112 ASP A C 1
ATOM 943 O O . ASP A 1 112 ? 24.965 -2.070 -29.360 1.00 93.25 112 ASP A O 1
ATOM 947 N N . GLU A 1 113 ? 22.875 -2.462 -28.646 1.00 91.62 113 GLU A N 1
ATOM 948 C CA . GLU A 1 113 ? 22.426 -3.137 -29.869 1.00 91.62 113 GLU A CA 1
ATOM 949 C C . GLU A 1 113 ? 22.439 -2.193 -31.080 1.00 91.62 113 GLU A C 1
ATOM 951 O O . GLU A 1 113 ? 22.977 -2.532 -32.137 1.00 91.62 113 GLU A O 1
ATOM 956 N N . ALA A 1 114 ? 21.937 -0.964 -30.922 1.00 91.56 114 ALA A N 1
ATOM 957 C CA . ALA A 1 114 ? 21.982 0.049 -31.974 1.00 91.56 114 ALA A CA 1
ATOM 958 C C . ALA A 1 114 ? 23.424 0.391 -32.386 1.00 91.56 114 ALA A C 1
ATOM 960 O O . ALA A 1 114 ? 23.710 0.575 -33.574 1.00 91.56 114 ALA A O 1
ATOM 961 N N . LYS A 1 115 ? 24.349 0.450 -31.420 1.00 92.50 115 LYS A N 1
ATOM 962 C CA . LYS A 1 115 ? 25.773 0.665 -31.695 1.00 92.50 115 LYS A CA 1
ATOM 963 C C . LYS A 1 115 ? 26.369 -0.508 -32.472 1.00 92.50 115 LYS A C 1
ATOM 965 O O . LYS A 1 115 ? 27.027 -0.280 -33.483 1.00 92.50 115 LYS A O 1
ATOM 970 N N . TYR A 1 116 ? 26.092 -1.739 -32.043 1.00 91.69 116 TYR A N 1
ATOM 971 C CA . TYR A 1 116 ? 26.560 -2.943 -32.727 1.00 91.69 116 TYR A CA 1
ATOM 972 C C . TYR A 1 116 ? 26.096 -2.991 -34.189 1.00 91.69 116 TYR A C 1
ATOM 974 O O . TYR A 1 116 ? 26.910 -3.210 -35.085 1.00 91.69 116 TYR A O 1
ATOM 982 N N . LEU A 1 117 ? 24.813 -2.717 -34.450 1.00 90.44 117 LEU A N 1
ATOM 983 C CA . LEU A 1 117 ? 24.262 -2.686 -35.809 1.00 90.44 117 LEU A CA 1
ATOM 984 C C . LEU A 1 117 ? 24.896 -1.587 -36.674 1.00 90.44 117 LEU A C 1
ATOM 986 O O . LEU A 1 117 ? 25.190 -1.816 -37.848 1.00 90.44 117 LEU A O 1
ATOM 990 N N . SER A 1 118 ? 25.144 -0.408 -36.098 1.00 91.31 118 SER A N 1
ATOM 991 C CA . SER A 1 118 ? 25.832 0.692 -36.786 1.00 91.31 118 SER A CA 1
ATOM 992 C C . SER A 1 118 ? 27.257 0.307 -37.189 1.00 91.31 118 SER A C 1
ATOM 994 O O . SER A 1 118 ? 27.662 0.521 -38.333 1.00 91.31 118 SER A O 1
ATOM 996 N N . ASP A 1 119 ? 28.007 -0.309 -36.275 1.00 91.31 119 ASP A N 1
ATOM 997 C CA . ASP A 1 119 ? 29.379 -0.743 -36.538 1.00 91.31 119 ASP A CA 1
ATOM 998 C C . ASP A 1 119 ? 29.418 -1.889 -37.565 1.00 91.31 119 ASP A C 1
ATOM 1000 O O . ASP A 1 119 ? 30.236 -1.857 -38.487 1.00 91.31 119 ASP A O 1
ATOM 1004 N N . ALA A 1 120 ? 28.479 -2.839 -37.498 1.00 90.25 120 ALA A N 1
ATOM 1005 C CA . ALA A 1 120 ? 28.329 -3.890 -38.505 1.00 90.25 120 ALA A CA 1
ATOM 1006 C C . ALA A 1 120 ? 28.050 -3.313 -39.907 1.00 90.25 120 ALA A C 1
ATOM 1008 O O . ALA A 1 120 ? 28.680 -3.723 -40.885 1.00 90.25 120 ALA A O 1
ATOM 1009 N N . HIS A 1 121 ? 27.170 -2.312 -40.010 1.00 86.25 121 HIS A N 1
ATOM 1010 C CA . HIS A 1 121 ? 26.859 -1.659 -41.283 1.00 86.25 121 HIS A CA 1
ATOM 1011 C C . HIS A 1 121 ? 28.052 -0.876 -41.860 1.00 86.25 121 HIS A C 1
ATOM 1013 O O . HIS A 1 121 ? 28.289 -0.888 -43.072 1.00 86.25 121 HIS A O 1
ATOM 1019 N N . LYS A 1 122 ? 28.856 -0.225 -41.008 1.00 88.50 122 LYS A N 1
ATOM 1020 C CA . LYS A 1 122 ? 30.105 0.424 -41.444 1.00 88.50 122 LYS A CA 1
ATOM 1021 C C . LYS A 1 122 ? 31.092 -0.589 -42.020 1.00 88.50 122 LYS A C 1
ATOM 1023 O O . LYS A 1 122 ? 31.621 -0.368 -43.103 1.00 88.50 122 LYS A O 1
ATOM 1028 N N . ILE A 1 123 ? 31.290 -1.724 -41.350 1.00 88.62 123 ILE A N 1
ATOM 1029 C CA . ILE A 1 123 ? 32.183 -2.786 -41.841 1.00 88.62 123 ILE A CA 1
ATOM 1030 C C . ILE A 1 123 ? 31.693 -3.318 -43.194 1.00 88.62 123 ILE A C 1
ATOM 1032 O O . ILE A 1 123 ? 32.486 -3.499 -44.120 1.00 88.62 123 ILE A O 1
ATOM 1036 N N . GLU A 1 124 ? 30.386 -3.540 -43.342 1.00 88.19 124 GLU A N 1
ATOM 1037 C CA . GLU A 1 124 ? 29.800 -4.016 -44.596 1.00 88.19 124 GLU A CA 1
ATOM 1038 C C . GLU A 1 124 ? 30.008 -3.014 -45.741 1.00 88.19 124 GLU A C 1
ATOM 1040 O O . GLU A 1 124 ? 30.420 -3.394 -46.840 1.00 88.19 124 GLU A O 1
ATOM 1045 N N . THR A 1 125 ? 29.761 -1.726 -45.492 1.00 85.06 125 THR A N 1
ATOM 1046 C CA . THR A 1 125 ? 29.947 -0.672 -46.499 1.00 85.06 125 THR A CA 1
ATOM 1047 C C . THR A 1 125 ? 31.417 -0.503 -46.876 1.00 85.06 125 THR A C 1
ATOM 1049 O O . THR A 1 125 ? 31.724 -0.460 -48.067 1.00 85.06 125 THR A O 1
ATOM 1052 N N . GLU A 1 126 ? 32.342 -0.513 -45.913 1.00 86.31 126 GLU A N 1
ATOM 1053 C CA . GLU A 1 126 ? 33.785 -0.505 -46.186 1.00 86.31 126 GLU A CA 1
ATO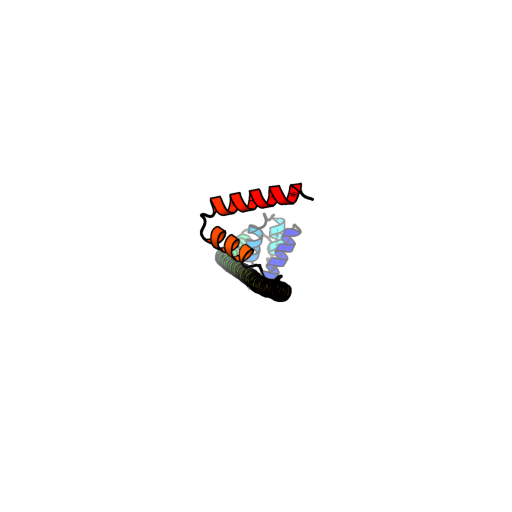M 1054 C C . GLU A 1 126 ? 34.219 -1.710 -47.028 1.00 86.31 126 GLU A C 1
ATOM 1056 O O . GLU A 1 126 ? 35.003 -1.566 -47.969 1.00 86.31 126 GLU A O 1
ATOM 1061 N N . THR A 1 127 ? 33.684 -2.896 -46.731 1.00 88.06 127 THR A N 1
ATOM 1062 C CA . THR A 1 127 ? 33.983 -4.124 -47.479 1.00 88.06 127 THR A CA 1
ATOM 1063 C C . THR A 1 127 ? 33.479 -4.025 -48.919 1.00 88.06 127 THR A C 1
ATOM 1065 O O . THR A 1 127 ? 34.225 -4.334 -49.850 1.00 88.06 127 THR A O 1
ATOM 1068 N N . LYS A 1 128 ? 32.254 -3.519 -49.127 1.00 84.12 128 LYS A N 1
ATOM 1069 C CA . LYS A 1 128 ? 31.698 -3.267 -50.468 1.00 84.12 128 LYS A CA 1
ATOM 1070 C C . LYS A 1 128 ? 32.526 -2.245 -51.246 1.00 84.12 128 LYS A C 1
ATOM 1072 O O . LYS A 1 128 ? 32.854 -2.490 -52.402 1.00 84.12 128 LYS A O 1
ATOM 1077 N N . VAL A 1 129 ? 32.914 -1.134 -50.614 1.00 85.62 129 VAL A N 1
ATOM 1078 C CA . VAL A 1 129 ? 33.757 -0.102 -51.244 1.00 85.62 129 VAL A CA 1
ATOM 1079 C C . VAL A 1 129 ? 35.118 -0.675 -51.638 1.00 85.62 129 VAL A C 1
ATOM 1081 O O . VAL A 1 129 ? 35.568 -0.444 -52.758 1.00 85.62 129 VAL A O 1
ATOM 1084 N N . ARG A 1 130 ? 35.760 -1.467 -50.769 1.00 81.75 130 ARG A N 1
ATOM 1085 C CA . ARG A 1 130 ? 37.021 -2.152 -51.103 1.00 81.75 130 ARG A CA 1
ATOM 1086 C C . ARG A 1 130 ? 36.859 -3.107 -52.284 1.00 81.75 130 ARG A C 1
ATOM 1088 O O . ARG A 1 130 ? 37.715 -3.101 -53.162 1.00 81.75 130 ARG A O 1
ATOM 1095 N N . GLY A 1 131 ? 35.775 -3.884 -52.324 1.00 85.12 131 GLY A N 1
ATOM 1096 C CA . GLY A 1 131 ? 35.460 -4.768 -53.450 1.00 85.12 131 GLY A CA 1
ATOM 1097 C C . GLY A 1 131 ? 35.348 -4.002 -54.770 1.00 85.12 131 GLY A C 1
ATOM 1098 O O . GLY A 1 131 ? 36.061 -4.312 -55.719 1.00 85.12 131 GLY A O 1
ATOM 1099 N N . LEU A 1 132 ? 34.551 -2.929 -54.790 1.00 83.12 132 LEU A N 1
ATOM 1100 C CA . LEU A 1 132 ? 34.386 -2.072 -55.970 1.00 83.12 132 LEU A CA 1
ATOM 1101 C C . LEU A 1 132 ? 35.699 -1.405 -56.410 1.00 83.12 132 LEU A C 1
ATOM 1103 O O . LEU A 1 132 ? 35.960 -1.281 -57.604 1.00 83.12 132 LEU A O 1
ATOM 1107 N N . LEU A 1 133 ? 36.550 -0.988 -55.466 1.00 77.69 133 LEU A N 1
ATOM 1108 C CA . LEU A 1 133 ? 37.866 -0.422 -55.779 1.00 77.69 133 LEU A CA 1
ATOM 1109 C C . LEU A 1 133 ? 38.809 -1.459 -56.400 1.00 77.69 133 LEU A C 1
ATOM 1111 O O . LEU A 1 133 ? 39.536 -1.129 -57.336 1.00 77.69 133 LEU A O 1
ATOM 1115 N N . LEU A 1 134 ? 38.791 -2.700 -55.907 1.00 79.69 134 LEU A N 1
ATOM 1116 C CA . LEU A 1 134 ? 39.575 -3.796 -56.479 1.00 79.69 134 LEU A CA 1
ATOM 1117 C C . LEU A 1 134 ? 39.085 -4.157 -57.885 1.00 79.69 134 LEU A C 1
ATOM 1119 O O . LEU A 1 134 ? 39.908 -4.286 -58.789 1.00 79.69 134 LEU A O 1
ATOM 1123 N N . GLU A 1 135 ? 37.770 -4.252 -58.095 1.00 77.38 135 GLU A N 1
ATOM 1124 C CA . GLU A 1 135 ? 37.178 -4.458 -59.424 1.00 77.38 135 GLU A CA 1
ATOM 1125 C C . GLU A 1 135 ? 37.553 -3.324 -60.383 1.00 77.38 135 GLU A C 1
ATOM 1127 O O . GLU A 1 135 ? 37.958 -3.573 -61.517 1.00 77.38 135 GLU A O 1
ATOM 1132 N N . TYR A 1 136 ? 37.492 -2.071 -59.927 1.00 73.81 136 TYR A N 1
ATOM 1133 C CA . TYR A 1 136 ? 37.913 -0.919 -60.720 1.00 73.81 136 TYR A CA 1
ATOM 1134 C C . TYR A 1 136 ? 39.401 -0.986 -61.091 1.00 73.81 136 TYR A C 1
ATOM 1136 O O . TYR A 1 136 ? 39.746 -0.780 -62.252 1.00 73.81 136 TYR A O 1
ATOM 1144 N N . GLN A 1 137 ? 40.289 -1.324 -60.150 1.00 71.06 137 GLN A N 1
ATOM 1145 C CA . GLN A 1 137 ? 41.721 -1.492 -60.426 1.00 71.06 137 GLN A CA 1
ATOM 1146 C C . GLN A 1 137 ? 42.000 -2.650 -61.394 1.00 71.06 137 GLN A C 1
ATOM 1148 O O . GLN A 1 137 ? 42.805 -2.501 -62.311 1.00 71.06 137 GLN A O 1
ATOM 1153 N N . GLN A 1 138 ? 41.320 -3.787 -61.244 1.00 71.75 138 GLN A N 1
ATOM 1154 C CA . GLN A 1 138 ? 41.452 -4.921 -62.166 1.00 71.75 138 GLN A CA 1
ATOM 1155 C C . GLN A 1 138 ? 40.941 -4.573 -63.571 1.00 71.75 138 GLN A C 1
ATOM 1157 O O . GLN A 1 138 ? 41.604 -4.875 -64.563 1.00 71.75 138 GLN A O 1
ATOM 1162 N N . ASN A 1 139 ? 39.827 -3.846 -63.662 1.00 65.75 139 ASN A N 1
ATOM 1163 C CA . ASN A 1 139 ? 39.298 -3.339 -64.926 1.00 65.75 139 ASN A CA 1
ATOM 1164 C C . ASN A 1 139 ? 40.183 -2.241 -65.544 1.00 65.75 139 ASN A C 1
ATOM 1166 O O . ASN A 1 139 ? 40.214 -2.104 -66.765 1.00 65.75 139 ASN A O 1
ATOM 1170 N N . GLN A 1 140 ? 40.958 -1.498 -64.744 1.00 56.78 140 GLN A N 1
ATOM 1171 C CA . GLN A 1 140 ? 42.000 -0.602 -65.257 1.00 56.78 140 GLN A CA 1
ATOM 1172 C C . GLN A 1 140 ? 43.191 -1.365 -65.854 1.00 56.78 140 GLN A C 1
ATOM 1174 O O . GLN A 1 140 ? 43.724 -0.932 -66.875 1.00 56.78 140 GLN A O 1
ATOM 1179 N N . VAL A 1 141 ? 43.585 -2.514 -65.292 1.00 52.56 141 VAL A N 1
ATOM 1180 C CA . VAL A 1 141 ? 44.620 -3.385 -65.892 1.00 52.56 141 VAL A CA 1
ATOM 1181 C C . VAL A 1 141 ? 44.120 -4.028 -67.196 1.00 52.56 141 VAL A C 1
ATOM 1183 O O . VAL A 1 141 ? 44.910 -4.259 -68.108 1.00 52.56 141 VAL A O 1
ATOM 1186 N N . ALA A 1 142 ? 42.806 -4.226 -67.334 1.00 49.88 142 ALA A N 1
ATOM 1187 C CA . ALA A 1 142 ? 42.149 -4.639 -68.576 1.00 49.88 142 ALA A CA 1
ATOM 1188 C C . ALA A 1 142 ? 41.738 -3.465 -69.494 1.00 49.88 142 ALA A C 1
ATOM 1190 O O . ALA A 1 142 ? 41.034 -3.676 -70.486 1.00 49.88 142 ALA A O 1
ATOM 1191 N N . SER A 1 143 ? 42.148 -2.224 -69.194 1.00 51.59 143 SER A N 1
ATOM 1192 C CA . SER A 1 143 ? 41.735 -1.069 -69.991 1.00 51.59 143 SER A CA 1
ATOM 1193 C C . SER A 1 143 ? 42.450 -1.052 -71.342 1.00 51.59 143 SER A C 1
ATOM 1195 O O . SER A 1 143 ? 43.672 -0.942 -71.454 1.00 51.59 143 SER A O 1
ATOM 1197 N N . ARG A 1 144 ? 41.651 -1.149 -72.408 1.00 59.22 144 ARG A N 1
ATOM 1198 C CA . ARG A 1 144 ? 42.052 -0.771 -73.762 1.00 59.22 144 ARG A CA 1
ATOM 1199 C C . ARG A 1 144 ? 42.667 0.627 -73.681 1.00 59.22 144 ARG A C 1
ATOM 1201 O O . ARG A 1 144 ? 41.987 1.567 -73.274 1.00 59.22 144 ARG A O 1
ATOM 1208 N N . GLN A 1 145 ? 43.944 0.766 -74.038 1.00 61.03 145 GLN A N 1
ATOM 1209 C CA . GLN A 1 145 ? 44.561 2.086 -74.127 1.00 61.03 145 GLN A CA 1
ATOM 1210 C C . GLN A 1 145 ? 43.751 2.924 -75.117 1.00 61.03 145 GLN A C 1
ATOM 1212 O O . GLN A 1 145 ? 43.630 2.554 -76.286 1.00 61.03 145 GLN A O 1
ATOM 1217 N N . PHE A 1 146 ? 43.177 4.029 -74.637 1.00 59.16 146 PHE A N 1
ATOM 1218 C CA . PHE A 1 146 ? 42.513 4.993 -75.504 1.00 59.16 146 PHE A CA 1
ATOM 1219 C C . PHE A 1 146 ? 43.512 5.485 -76.547 1.00 59.16 146 PHE A C 1
ATOM 1221 O O . PHE A 1 146 ? 44.645 5.855 -76.222 1.00 59.16 146 PHE A O 1
ATOM 1228 N N . THR A 1 147 ? 43.087 5.498 -77.799 1.00 67.69 147 THR A N 1
ATOM 1229 C CA . THR A 1 147 ? 43.835 6.131 -78.880 1.00 67.69 147 THR A CA 1
ATOM 1230 C C . THR A 1 147 ? 43.965 7.632 -78.607 1.00 67.69 147 THR A C 1
ATOM 1232 O O . THR A 1 147 ? 43.150 8.229 -77.902 1.00 67.69 147 THR A O 1
ATOM 1235 N N . GLU A 1 148 ? 44.981 8.280 -79.177 1.00 64.25 148 GLU A N 1
ATOM 1236 C CA . GLU A 1 148 ? 45.178 9.732 -79.020 1.00 64.25 148 GLU A CA 1
ATOM 1237 C C . GLU A 1 148 ? 43.947 10.546 -79.459 1.00 64.25 148 GLU A C 1
ATOM 1239 O O . GLU A 1 148 ? 43.635 11.582 -78.873 1.00 64.25 148 GLU A O 1
ATOM 1244 N N . MET A 1 149 ? 43.183 10.032 -80.429 1.00 65.75 149 MET A N 1
ATOM 1245 C CA . MET A 1 149 ? 41.920 10.630 -80.861 1.00 65.75 149 MET A CA 1
ATOM 1246 C C . MET A 1 149 ? 40.837 10.540 -79.775 1.00 65.75 149 MET A C 1
ATOM 1248 O O . MET A 1 149 ? 40.183 11.538 -79.478 1.00 65.75 149 MET A O 1
ATOM 1252 N N . GLU A 1 150 ? 40.671 9.379 -79.138 1.00 65.81 150 GLU A N 1
ATOM 1253 C CA . GLU A 1 150 ? 39.707 9.189 -78.044 1.00 65.81 150 GLU A CA 1
ATOM 1254 C C . GLU A 1 150 ? 40.072 10.043 -76.823 1.00 65.81 150 GLU A C 1
ATOM 1256 O O . GLU A 1 150 ? 39.201 10.688 -76.238 1.00 65.81 150 GLU A O 1
ATOM 1261 N N . LYS A 1 151 ? 41.366 10.145 -76.489 1.00 72.06 151 LYS A N 1
ATOM 1262 C CA . LYS A 1 151 ? 41.851 11.057 -75.438 1.00 72.06 151 LYS A CA 1
ATOM 1263 C C . LYS A 1 151 ? 41.534 12.519 -75.763 1.00 72.06 151 LYS A C 1
ATOM 1265 O O . LYS A 1 151 ? 41.109 13.261 -74.878 1.00 72.06 151 LYS A O 1
ATOM 1270 N N . GLY A 1 152 ? 41.706 12.925 -77.023 1.00 68.88 152 GLY A N 1
ATOM 1271 C CA . GLY A 1 152 ? 41.369 14.269 -77.497 1.00 68.88 152 GLY A CA 1
ATOM 1272 C C . GLY A 1 152 ? 39.883 14.601 -77.338 1.00 68.88 152 GLY A C 1
ATOM 1273 O O . GLY A 1 152 ? 39.544 15.680 -76.852 1.00 68.88 152 GLY A O 1
ATOM 1274 N N . ILE A 1 153 ? 38.997 13.656 -77.669 1.00 74.62 153 ILE A N 1
ATOM 1275 C CA . ILE A 1 153 ? 37.541 13.815 -77.520 1.00 74.62 153 ILE A CA 1
ATOM 1276 C C . ILE A 1 153 ? 37.146 13.911 -76.040 1.00 74.62 153 ILE A C 1
ATOM 1278 O O . ILE A 1 153 ? 36.396 14.812 -75.665 1.00 74.62 153 ILE A O 1
ATOM 1282 N N . ILE A 1 154 ? 37.699 13.046 -75.182 1.00 73.69 154 ILE A N 1
ATOM 1283 C CA . ILE A 1 154 ? 37.441 13.073 -73.733 1.00 73.69 154 ILE A CA 1
ATOM 1284 C C . ILE A 1 154 ? 37.895 14.409 -73.126 1.00 73.69 154 ILE A C 1
ATOM 1286 O O . ILE A 1 154 ? 37.158 15.020 -72.353 1.00 73.69 154 ILE A O 1
ATOM 1290 N N . MET A 1 155 ? 39.076 14.907 -73.505 1.00 76.25 155 MET A N 1
ATOM 1291 C CA . MET A 1 155 ? 39.580 16.204 -73.037 1.00 76.25 155 MET A CA 1
ATOM 1292 C C . MET A 1 155 ? 38.718 17.384 -73.488 1.00 76.25 155 MET A C 1
ATOM 1294 O O . MET A 1 155 ? 38.528 18.324 -72.714 1.00 76.25 155 MET A O 1
ATOM 1298 N N . LEU A 1 156 ? 38.196 17.353 -74.717 1.00 75.69 156 LEU A N 1
ATOM 1299 C CA . LEU A 1 156 ? 37.267 18.373 -75.199 1.00 75.69 156 LEU A CA 1
ATOM 1300 C C . LEU A 1 156 ? 35.968 18.345 -74.394 1.00 75.69 156 LEU A C 1
ATOM 1302 O O . LEU A 1 156 ? 35.569 19.386 -73.881 1.00 75.69 156 LEU A O 1
ATOM 1306 N N . MET A 1 157 ? 35.375 17.163 -74.198 1.00 75.62 157 MET A N 1
ATOM 1307 C CA . MET A 1 157 ? 34.151 17.002 -73.409 1.00 75.62 157 MET A CA 1
ATOM 1308 C C . MET A 1 157 ? 34.317 17.510 -71.975 1.00 75.62 157 MET A C 1
ATOM 1310 O O . MET A 1 157 ? 33.477 18.269 -71.506 1.00 75.62 157 MET A O 1
ATOM 1314 N N . LEU A 1 158 ? 35.417 17.180 -71.291 1.00 75.50 158 LEU A N 1
ATOM 1315 C CA . LEU A 1 158 ? 35.666 17.620 -69.909 1.00 75.50 158 LEU A CA 1
ATOM 1316 C C . LEU A 1 158 ? 35.768 19.146 -69.746 1.00 75.50 158 LEU A C 1
ATOM 1318 O O . LEU A 1 158 ? 35.600 19.649 -68.638 1.00 75.50 158 LEU A O 1
ATOM 1322 N N . ARG A 1 159 ? 36.026 19.887 -70.830 1.00 80.06 159 ARG A N 1
ATOM 1323 C CA . ARG A 1 159 ? 36.060 21.360 -70.838 1.00 80.06 159 ARG A CA 1
ATOM 1324 C C . ARG A 1 159 ? 34.722 22.003 -71.213 1.00 80.06 159 ARG A C 1
ATOM 1326 O O . ARG A 1 159 ? 34.618 23.226 -71.177 1.00 80.06 159 ARG A O 1
ATOM 1333 N N . MET A 1 160 ? 33.720 21.209 -71.585 1.00 81.62 160 MET A N 1
ATOM 1334 C CA . MET A 1 160 ? 32.378 21.694 -71.909 1.00 81.62 160 MET A CA 1
ATOM 1335 C C . MET A 1 160 ? 31.534 21.909 -70.648 1.00 81.62 160 MET A C 1
ATOM 1337 O O . MET A 1 160 ? 31.794 21.332 -69.593 1.00 81.62 160 MET A O 1
ATOM 1341 N N . ASN A 1 161 ? 30.489 22.729 -70.769 1.00 83.69 161 ASN A N 1
ATOM 1342 C CA . ASN A 1 161 ? 29.477 22.874 -69.727 1.00 83.69 161 ASN A CA 1
ATOM 1343 C C . ASN A 1 161 ? 28.712 21.538 -69.558 1.00 83.69 161 ASN A C 1
ATOM 1345 O O . ASN A 1 161 ? 28.418 20.889 -70.566 1.00 83.69 161 ASN A O 1
ATOM 1349 N N . PRO A 1 162 ? 28.360 21.123 -68.325 1.00 81.88 162 PRO A N 1
ATOM 1350 C CA . PRO A 1 162 ? 27.605 19.896 -68.053 1.00 81.88 162 PRO A CA 1
ATOM 1351 C C . PRO A 1 162 ? 26.378 19.639 -68.944 1.00 81.88 162 PRO A C 1
ATOM 1353 O O . PRO A 1 162 ? 26.100 18.488 -69.280 1.00 81.88 162 PRO A O 1
ATOM 1356 N N . ASN A 1 163 ? 25.655 20.684 -69.361 1.00 79.94 163 ASN A N 1
ATOM 1357 C CA . ASN A 1 163 ? 24.494 20.523 -70.246 1.00 79.94 163 ASN A CA 1
ATOM 1358 C C . ASN A 1 163 ? 24.891 20.047 -71.653 1.00 79.94 163 ASN A C 1
ATOM 1360 O O . ASN A 1 163 ? 24.248 19.155 -72.205 1.00 79.94 163 ASN A O 1
ATOM 1364 N N . ASP A 1 164 ? 25.980 20.584 -72.204 1.00 80.00 164 ASP A N 1
ATOM 1365 C CA . ASP A 1 164 ? 26.468 20.202 -73.530 1.00 80.00 164 ASP A CA 1
ATOM 1366 C C . ASP A 1 164 ? 27.122 18.816 -73.500 1.00 80.00 164 ASP A C 1
ATOM 1368 O O . ASP A 1 164 ? 26.958 18.036 -74.437 1.00 80.00 164 ASP A O 1
ATOM 1372 N N . GLN A 1 165 ? 27.810 18.477 -72.399 1.00 79.44 165 GLN A N 1
ATOM 1373 C CA . GLN A 1 165 ? 28.351 17.132 -72.164 1.00 79.44 165 GLN A CA 1
ATOM 1374 C C . GLN A 1 165 ? 27.241 16.083 -72.203 1.00 79.44 165 GLN A C 1
ATOM 1376 O O . GLN A 1 165 ? 27.366 15.062 -72.879 1.00 79.44 165 GLN A O 1
ATOM 1381 N N . ARG A 1 166 ? 26.142 16.349 -71.489 1.00 80.25 166 ARG A N 1
ATOM 1382 C CA . ARG A 1 166 ? 24.989 15.453 -71.430 1.00 80.25 166 ARG A CA 1
ATOM 1383 C C . ARG A 1 166 ? 24.350 15.266 -72.802 1.00 80.25 166 ARG A C 1
ATOM 1385 O O . ARG A 1 166 ? 24.127 14.129 -73.200 1.00 80.25 166 ARG A O 1
ATOM 1392 N N . TRP A 1 167 ? 24.121 16.354 -73.536 1.00 83.62 167 TRP A N 1
ATOM 1393 C CA . TRP A 1 167 ? 23.564 16.287 -74.888 1.00 83.62 167 TRP A CA 1
ATOM 1394 C C . TRP A 1 167 ? 24.441 15.463 -75.844 1.00 83.62 167 TRP A C 1
ATOM 1396 O O . TRP A 1 167 ? 23.934 14.635 -76.599 1.00 83.62 167 TRP A O 1
ATOM 1406 N N . LEU A 1 168 ? 25.765 15.639 -75.786 1.00 78.75 168 LEU A N 1
ATOM 1407 C CA . LEU A 1 168 ? 26.711 14.871 -76.602 1.00 78.75 168 LEU A CA 1
ATOM 1408 C C . LEU A 1 168 ? 26.681 13.376 -76.272 1.00 78.75 168 L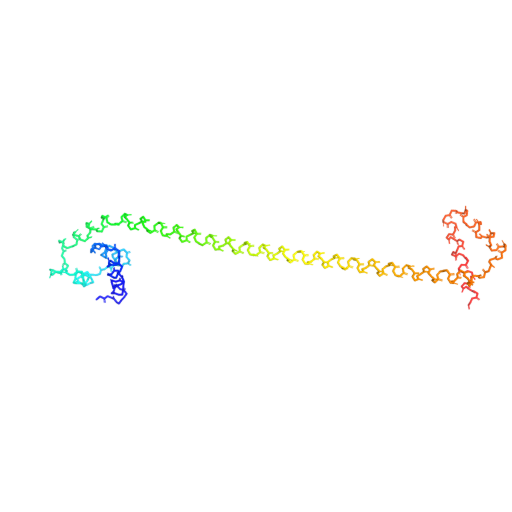EU A C 1
ATOM 1410 O O . LEU A 1 168 ? 26.667 12.548 -77.183 1.00 78.75 168 LEU A O 1
ATOM 1414 N N . LEU A 1 169 ? 26.639 13.031 -74.983 1.00 80.44 169 LEU A N 1
ATOM 1415 C CA . LEU A 1 169 ? 26.546 11.644 -74.528 1.00 80.44 169 LEU A CA 1
ATOM 1416 C C . LEU A 1 169 ? 25.221 10.994 -74.947 1.00 80.44 169 LEU A C 1
ATOM 1418 O O . LEU A 1 169 ? 25.235 9.862 -75.428 1.00 80.44 169 LEU A O 1
ATOM 1422 N N . GLU A 1 170 ? 24.102 11.714 -74.831 1.00 79.19 170 GLU A N 1
ATOM 1423 C CA . GLU A 1 170 ? 22.784 11.257 -75.291 1.00 79.19 170 GLU A CA 1
ATOM 1424 C C . GLU A 1 170 ? 22.780 11.022 -76.813 1.00 79.19 170 GLU A C 1
ATOM 1426 O O . GLU A 1 170 ? 22.354 9.966 -77.277 1.00 79.19 170 GLU A O 1
ATOM 1431 N N . MET A 1 171 ? 23.358 11.936 -77.602 1.00 79.31 171 MET A N 1
ATOM 1432 C CA . MET A 1 171 ? 23.447 11.784 -79.059 1.00 79.31 171 MET A CA 1
ATOM 1433 C C . MET A 1 171 ? 24.337 10.606 -79.484 1.00 79.31 171 MET A C 1
ATOM 1435 O O . MET A 1 171 ? 24.019 9.888 -80.435 1.00 79.31 171 MET A O 1
ATOM 1439 N N . MET A 1 172 ? 25.467 10.399 -78.799 1.00 74.94 172 MET A N 1
ATOM 1440 C CA . MET A 1 172 ? 26.338 9.248 -79.045 1.00 74.94 172 MET A CA 1
ATOM 1441 C C . MET A 1 172 ? 25.611 7.944 -78.722 1.00 74.94 172 MET A C 1
ATOM 1443 O O . MET A 1 172 ? 25.633 7.020 -79.535 1.00 74.94 172 MET A O 1
ATOM 1447 N N . TYR A 1 173 ? 24.932 7.885 -77.576 1.00 75.38 173 TYR A N 1
ATOM 1448 C CA . TYR A 1 173 ? 24.154 6.720 -77.170 1.00 75.38 173 TYR A CA 1
ATOM 1449 C C . TYR A 1 173 ? 23.068 6.374 -78.198 1.00 75.38 173 TYR A C 1
ATOM 1451 O O . TYR A 1 173 ? 23.003 5.231 -78.653 1.00 75.38 173 TYR A O 1
ATOM 1459 N N . ASP A 1 174 ? 22.293 7.357 -78.660 1.00 75.31 174 ASP A N 1
ATOM 1460 C CA . ASP A 1 174 ? 21.256 7.178 -79.687 1.00 75.31 174 ASP A CA 1
ATOM 1461 C C . ASP A 1 174 ? 21.810 6.711 -81.040 1.00 75.31 174 ASP A C 1
ATOM 1463 O O . ASP A 1 174 ? 21.159 5.969 -81.781 1.00 75.31 174 ASP A O 1
ATOM 1467 N N . ARG A 1 175 ? 23.021 7.147 -81.395 1.00 68.44 175 ARG A N 1
ATOM 1468 C CA . ARG A 1 175 ? 23.660 6.770 -82.659 1.00 68.44 175 ARG A CA 1
ATOM 1469 C C . ARG A 1 175 ? 24.200 5.343 -82.629 1.00 68.44 175 ARG A C 1
ATOM 1471 O O . ARG A 1 175 ? 24.083 4.641 -83.630 1.00 68.44 175 ARG A O 1
ATOM 1478 N N . PHE A 1 176 ? 24.779 4.916 -81.508 1.00 62.47 176 PHE A N 1
ATOM 1479 C CA . PHE A 1 176 ? 25.328 3.565 -81.362 1.00 62.47 176 PHE A CA 1
ATOM 1480 C C . PHE A 1 176 ? 24.256 2.514 -81.059 1.00 62.47 176 PHE A C 1
ATOM 1482 O O . PHE A 1 176 ? 24.384 1.386 -81.521 1.00 62.47 176 PHE A O 1
ATOM 1489 N N . SER A 1 177 ? 23.171 2.885 -80.377 1.00 62.75 177 SER A N 1
ATOM 1490 C CA . SER A 1 177 ? 22.015 2.002 -80.145 1.00 62.75 177 SER A CA 1
ATOM 1491 C C . SER A 1 177 ? 21.186 1.720 -81.404 1.00 62.75 177 SER A C 1
ATOM 1493 O O . SER A 1 177 ? 20.498 0.709 -81.462 1.00 62.75 177 SER A O 1
ATOM 1495 N N . LYS A 1 178 ? 21.265 2.568 -82.438 1.00 52.94 178 LYS A N 1
ATOM 1496 C CA . LYS A 1 178 ? 20.623 2.335 -83.750 1.00 52.94 178 LYS A CA 1
ATOM 1497 C C . LYS A 1 178 ? 21.480 1.536 -84.741 1.00 52.94 178 LYS A C 1
ATOM 1499 O O . LYS A 1 178 ? 21.033 1.289 -85.858 1.00 52.94 178 LYS A O 1
ATOM 1504 N N . LEU A 1 179 ? 22.709 1.179 -84.366 1.00 49.41 179 LEU A N 1
ATOM 1505 C CA . LEU A 1 179 ? 23.641 0.381 -85.174 1.00 49.41 179 LEU A CA 1
A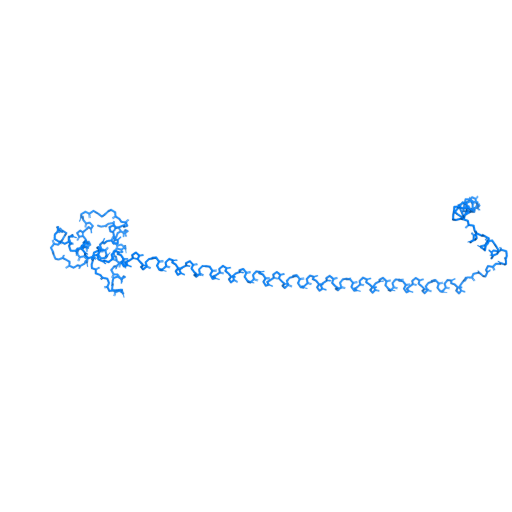TOM 1506 C C . LEU A 1 179 ? 23.798 -1.066 -84.658 1.00 49.41 179 LEU A C 1
ATOM 1508 O O . LEU A 1 179 ? 24.583 -1.819 -85.234 1.00 49.41 179 LEU A O 1
ATOM 1512 N N . SER A 1 180 ? 23.057 -1.444 -83.608 1.00 43.41 180 SER A N 1
ATOM 1513 C CA . SER A 1 180 ? 22.898 -2.813 -83.085 1.00 43.41 180 SER A CA 1
ATOM 1514 C C . SER A 1 180 ? 21.527 -3.375 -83.432 1.00 43.41 180 SER A C 1
ATOM 1516 O O . SER A 1 180 ? 21.459 -4.564 -83.805 1.00 43.41 180 SER A O 1
#

Radius of gyration: 49.09 Å; chains: 1; bounding box: 77×37×124 Å

Sequence (180 aa):
MRPKVFAKLEELIQQKRLMGHRDGWVYGMLKGEFELTSDELTGLVKVLGFKLGWNSGVEKILEEQWQLESDYVKEVQRVNLKVKLEQEQIKVAQQRERDLQERRRERDRLQDEAKYLSDAHKIETETKVRGLLLEYQQNQVASRQFTEMEKGIIMLMLRMNPNDQRWLLEMMYDRFSKLS

Secondary structure (DSSP, 8-state):
--HHHHHHHHHHHHHHHHHT--HHHHHHHHHHHS---HHHHHHHHHHTT-TT-S-HHHHHHHHHHHHHHHHHHHHHHHHHHHHHHHHHHHHHHHHHHHHHHHHHHHHHHHHHHHHHHHHHHHHHHHHHHHHHHHHHHHHHHTPPPPPHHHHHHHHHHHTS-HHHHHHHHHHHHHHHHT--

Foldseek 3Di:
DDPVLVVLLVVVVVVCVVVVADLLQSVLVSVVVDPADQVRQQVSCVVNPNPVGDDPVVVVVSPVSVVVCVVVVVVVVVVVVVVVVVVVVVVVVVVVVVVVVVVVVVVVVVVVVVVVVVVVVVVVVVVVVVVVVVVVVVVVVVDDPDDPVRVVVVVVLVPDDPVVNVVVVVVVCVVVVVVD